Protein AF-A0A227JG38-F1 (afdb_monomer_lite)

Organism: Vibrio parahaemolyticus (NCBI:txid670)

Foldseek 3Di:
DVPVVVVLVVVVVVVVVPLVVQLVVQLVVLVVVVVVVVVVCCVPPDPPPDPVVVVVCVVVVVVVSCVPSNVVSVVVNVVSVVVSVVVD

Radius of gyration: 17.8 Å; chains: 1; bounding box: 38×24×47 Å

Structure (mmCIF, N/CA/C/O backbone):
data_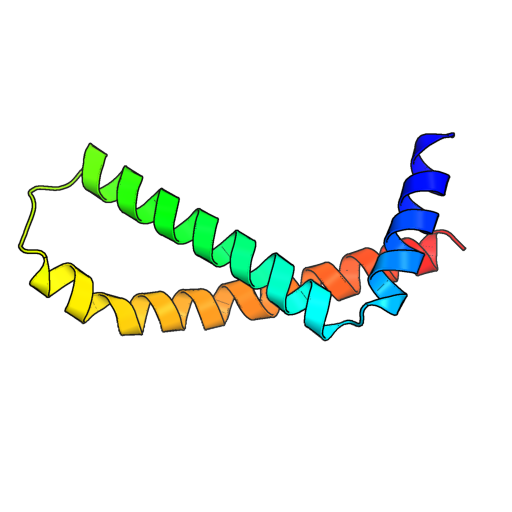AF-A0A227JG38-F1
#
_entry.id   AF-A0A227JG38-F1
#
loop_
_atom_site.group_PDB
_atom_site.id
_atom_site.type_symbol
_atom_site.label_atom_id
_atom_site.label_alt_id
_atom_site.label_comp_id
_atom_site.label_asym_id
_atom_site.label_entity_id
_atom_site.label_seq_id
_atom_site.pdbx_PDB_ins_code
_atom_site.Cartn_x
_atom_site.Cartn_y
_atom_site.Cartn_z
_atom_site.occupancy
_atom_site.B_iso_or_equiv
_atom_site.auth_seq_id
_atom_site.auth_comp_id
_atom_site.auth_asym_id
_atom_site.auth_atom_id
_atom_site.pdbx_PDB_model_num
ATOM 1 N N . MET A 1 1 ? 12.552 14.953 -22.003 1.00 46.91 1 MET A N 1
ATOM 2 C CA . MET A 1 1 ? 13.316 13.718 -22.301 1.00 46.91 1 MET A CA 1
ATOM 3 C C . MET A 1 1 ? 14.092 13.185 -21.087 1.00 46.91 1 MET A C 1
ATOM 5 O O . MET A 1 1 ? 14.096 11.981 -20.900 1.00 46.91 1 MET A O 1
ATOM 9 N N . TYR A 1 2 ? 14.614 14.043 -20.199 1.00 48.19 2 TYR A N 1
ATOM 10 C CA . TYR A 1 2 ? 15.423 13.668 -19.018 1.00 48.19 2 TYR A CA 1
ATOM 11 C C . TYR A 1 2 ? 14.722 12.796 -17.946 1.00 48.19 2 TYR A C 1
ATOM 13 O O . TYR A 1 2 ? 15.355 11.991 -17.276 1.00 48.19 2 TYR A O 1
ATOM 21 N N . ASN A 1 3 ? 13.396 12.896 -17.795 1.00 58.34 3 ASN A N 1
ATOM 22 C CA . ASN A 1 3 ? 12.687 12.219 -16.697 1.00 58.34 3 ASN A CA 1
ATOM 23 C C . ASN A 1 3 ? 12.456 10.709 -16.926 1.00 58.34 3 ASN A C 1
ATOM 25 O O . ASN A 1 3 ? 12.230 9.960 -15.979 1.00 58.34 3 ASN A O 1
ATOM 29 N N . ARG A 1 4 ? 12.485 10.236 -18.183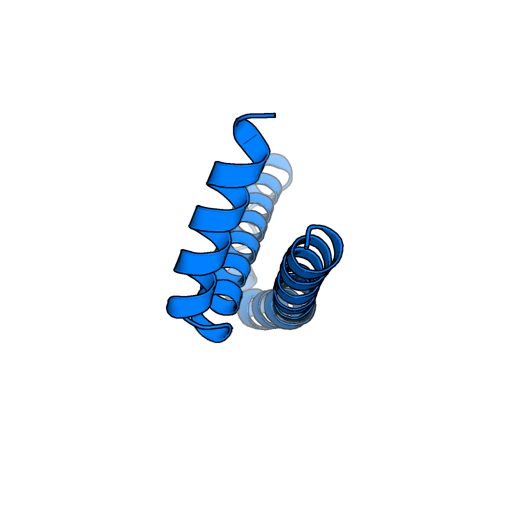 1.00 58.59 4 ARG A N 1
ATOM 30 C CA . ARG A 1 4 ? 12.231 8.814 -18.466 1.00 58.59 4 ARG A CA 1
ATOM 31 C C . ARG A 1 4 ? 13.447 7.948 -18.142 1.00 58.59 4 ARG A C 1
ATOM 33 O O . ARG A 1 4 ? 13.275 6.897 -17.542 1.00 58.59 4 ARG A O 1
ATOM 40 N N . GLU A 1 5 ? 14.656 8.410 -18.458 1.00 59.38 5 GLU A N 1
ATOM 41 C CA . GLU A 1 5 ? 15.893 7.656 -18.208 1.00 59.38 5 GLU A CA 1
ATOM 42 C C . GLU A 1 5 ? 16.140 7.399 -16.722 1.00 59.38 5 GLU A C 1
ATOM 44 O O . GLU A 1 5 ? 16.395 6.258 -16.339 1.00 59.38 5 GLU A O 1
ATOM 49 N N . HIS A 1 6 ? 15.931 8.401 -15.863 1.00 62.56 6 HIS A N 1
ATOM 50 C CA . HIS A 1 6 ? 15.983 8.208 -14.411 1.00 62.56 6 HIS A CA 1
ATOM 51 C C . HIS A 1 6 ? 14.948 7.195 -13.920 1.00 62.56 6 HIS A C 1
ATOM 53 O O . HIS A 1 6 ? 15.259 6.358 -13.074 1.00 62.56 6 HIS A O 1
ATOM 59 N N . LYS A 1 7 ? 13.733 7.221 -14.482 1.00 61.25 7 LYS A N 1
ATOM 60 C CA . LYS A 1 7 ? 12.682 6.262 -14.132 1.00 61.25 7 LYS A CA 1
ATOM 61 C C . LYS A 1 7 ? 13.052 4.832 -14.550 1.00 61.25 7 LYS A C 1
ATOM 63 O O . LYS A 1 7 ? 12.782 3.895 -13.805 1.00 61.25 7 LYS A O 1
ATOM 68 N N . TYR A 1 8 ? 13.730 4.659 -15.688 1.00 64.12 8 TYR A N 1
ATOM 69 C CA . TYR A 1 8 ? 14.238 3.354 -16.132 1.00 64.12 8 TYR A CA 1
ATOM 70 C C . TYR A 1 8 ? 15.402 2.846 -15.284 1.00 64.12 8 TYR A C 1
ATOM 72 O O . TYR A 1 8 ? 15.444 1.654 -14.982 1.00 64.12 8 TYR A O 1
ATOM 80 N N . VAL A 1 9 ? 16.337 3.719 -14.898 1.00 66.88 9 VAL A N 1
ATOM 81 C CA . VAL A 1 9 ? 17.455 3.357 -14.011 1.00 66.88 9 VAL A CA 1
ATOM 82 C C . VAL A 1 9 ? 16.921 2.958 -12.636 1.00 66.88 9 VAL A C 1
ATOM 84 O O . VAL A 1 9 ? 17.264 1.884 -12.145 1.00 66.88 9 VAL A O 1
ATOM 87 N N . TYR A 1 10 ? 15.985 3.736 -12.086 1.00 68.88 10 TYR A N 1
ATOM 88 C CA . TYR A 1 10 ? 15.311 3.427 -10.825 1.00 68.88 10 TYR A CA 1
ATOM 89 C C . TYR A 1 10 ? 14.555 2.093 -10.881 1.00 68.88 10 TYR A C 1
ATOM 91 O O . TYR A 1 10 ? 14.738 1.240 -10.015 1.00 68.88 10 TYR A O 1
ATOM 99 N N . TRP A 1 11 ? 13.771 1.852 -11.940 1.00 68.81 11 TRP A N 1
ATOM 100 C CA . TRP A 1 11 ? 13.050 0.585 -12.108 1.00 68.81 11 TRP A CA 1
ATOM 101 C C . TRP A 1 11 ? 13.991 -0.612 -12.300 1.00 68.81 11 TRP A C 1
ATOM 103 O O . TRP A 1 11 ? 13.715 -1.717 -11.833 1.00 68.81 11 TRP A O 1
ATOM 113 N N . ARG A 1 12 ? 15.138 -0.417 -12.964 1.00 68.44 12 ARG A N 1
ATOM 114 C CA . ARG A 1 12 ? 16.173 -1.452 -13.116 1.00 68.44 12 ARG A CA 1
ATOM 115 C C . ARG A 1 12 ? 16.813 -1.803 -11.767 1.00 68.44 12 ARG A C 1
ATOM 117 O O . ARG A 1 12 ? 17.087 -2.977 -11.518 1.00 68.44 12 ARG A O 1
ATOM 124 N N . GLU A 1 13 ? 17.029 -0.817 -10.900 1.00 72.75 13 GLU A N 1
ATOM 125 C CA . GLU A 1 13 ? 17.505 -1.025 -9.527 1.00 72.75 13 GLU A CA 1
ATOM 126 C C . GLU A 1 13 ? 16.444 -1.679 -8.631 1.00 72.75 13 GLU A C 1
ATOM 128 O O . GLU A 1 13 ? 16.764 -2.612 -7.893 1.00 72.75 13 GLU A O 1
ATOM 133 N N . GLU A 1 14 ? 15.174 -1.273 -8.731 1.00 66.19 14 GLU A N 1
ATOM 134 C CA . GLU A 1 14 ? 14.069 -1.936 -8.023 1.00 66.19 14 GLU A CA 1
ATOM 135 C C . GLU A 1 14 ? 13.869 -3.382 -8.499 1.00 66.19 14 GLU A C 1
ATOM 137 O O . GLU A 1 14 ? 13.657 -4.266 -7.667 1.00 66.19 14 GLU A O 1
ATOM 142 N N . ARG A 1 15 ? 14.059 -3.682 -9.794 1.00 65.44 15 ARG A N 1
ATOM 143 C CA . ARG A 1 15 ? 14.061 -5.069 -10.292 1.00 65.44 15 ARG A CA 1
ATOM 144 C C . ARG A 1 15 ? 15.139 -5.943 -9.664 1.00 65.44 15 ARG A C 1
ATOM 146 O O . ARG A 1 15 ? 14.870 -7.115 -9.409 1.00 65.44 15 ARG A O 1
ATOM 153 N N . LYS A 1 16 ? 16.318 -5.393 -9.351 1.00 69.81 16 LYS A N 1
ATOM 154 C CA . LYS A 1 16 ? 17.377 -6.138 -8.643 1.00 69.81 16 LYS A CA 1
ATOM 155 C C . LYS A 1 16 ? 17.000 -6.488 -7.201 1.00 69.81 16 LYS A C 1
ATOM 157 O O . LYS A 1 16 ? 17.469 -7.503 -6.701 1.00 69.81 16 LYS A O 1
ATOM 162 N N . LYS A 1 17 ? 16.142 -5.693 -6.548 1.00 72.75 17 LYS A N 1
ATOM 163 C CA . LYS A 1 17 ? 15.612 -5.994 -5.201 1.00 72.75 17 LYS A CA 1
ATOM 164 C C . LYS A 1 17 ? 14.568 -7.117 -5.208 1.00 72.75 17 LYS A C 1
ATOM 166 O O . LYS A 1 17 ? 14.267 -7.679 -4.160 1.00 72.75 17 LYS A O 1
ATOM 171 N N . GLY A 1 18 ? 14.057 -7.473 -6.387 1.00 76.38 18 GLY A N 1
ATOM 172 C CA . GLY A 1 18 ? 13.170 -8.608 -6.601 1.00 76.38 18 GLY A CA 1
ATOM 173 C C . GLY A 1 18 ? 11.684 -8.257 -6.526 1.00 76.38 18 GLY A C 1
ATOM 174 O O . GLY A 1 18 ? 11.245 -7.385 -5.775 1.00 76.38 18 GLY A O 1
ATOM 175 N N . LYS A 1 19 ? 10.891 -9.004 -7.299 1.00 73.56 19 LYS A N 1
ATOM 176 C CA . LYS A 1 19 ? 9.433 -8.853 -7.437 1.00 73.56 19 LYS A CA 1
ATOM 177 C C . LYS A 1 19 ? 8.697 -8.858 -6.091 1.00 73.56 19 LYS A C 1
ATOM 179 O O . LYS A 1 19 ? 7.808 -8.043 -5.867 1.00 73.56 19 LYS A O 1
ATOM 184 N N . TRP A 1 20 ? 9.100 -9.736 -5.173 1.00 74.69 20 TRP A N 1
ATOM 185 C CA . TRP A 1 20 ? 8.500 -9.837 -3.840 1.00 74.69 20 TRP A CA 1
ATOM 186 C C . TRP A 1 20 ? 8.708 -8.584 -2.990 1.00 74.69 20 TRP A C 1
ATOM 188 O O . TRP A 1 20 ? 7.787 -8.174 -2.293 1.00 74.69 20 TRP A O 1
ATOM 198 N N . HIS A 1 21 ? 9.871 -7.935 -3.081 1.00 79.81 21 HIS A N 1
ATOM 199 C CA . HIS A 1 21 ? 10.143 -6.719 -2.318 1.00 79.81 21 HIS A CA 1
ATOM 200 C C . HIS A 1 21 ? 9.220 -5.572 -2.746 1.00 79.81 21 HIS A C 1
ATOM 202 O O . HIS A 1 21 ? 8.658 -4.879 -1.899 1.00 79.81 21 HIS A O 1
ATOM 208 N N . TYR A 1 22 ? 9.003 -5.406 -4.054 1.00 79.69 22 TYR A N 1
ATOM 209 C CA . TYR A 1 22 ? 8.070 -4.403 -4.565 1.00 79.69 22 TYR A CA 1
ATOM 210 C C . TYR A 1 22 ? 6.621 -4.717 -4.197 1.00 79.69 22 TYR A C 1
ATOM 212 O O . TYR A 1 22 ? 5.899 -3.819 -3.766 1.00 79.69 22 TYR A O 1
ATOM 220 N N . ILE A 1 23 ? 6.197 -5.979 -4.337 1.00 79.06 23 ILE A N 1
ATOM 221 C CA . ILE A 1 23 ? 4.836 -6.391 -3.970 1.00 79.06 23 ILE A CA 1
ATOM 222 C C . ILE A 1 23 ? 4.594 -6.118 -2.486 1.00 79.06 23 ILE A C 1
ATOM 224 O O . ILE A 1 23 ? 3.592 -5.499 -2.159 1.00 79.06 23 ILE A O 1
ATOM 228 N N . MET A 1 24 ? 5.526 -6.486 -1.601 1.00 81.69 24 MET A N 1
ATOM 229 C CA . MET A 1 24 ? 5.398 -6.237 -0.161 1.00 81.69 24 MET A CA 1
ATOM 230 C C . MET A 1 24 ? 5.403 -4.743 0.182 1.00 81.69 24 MET A C 1
ATOM 232 O O . MET A 1 24 ? 4.596 -4.309 0.998 1.00 81.69 24 MET A O 1
ATOM 236 N N . LYS A 1 25 ? 6.262 -3.938 -0.456 1.00 84.25 25 LYS A N 1
ATOM 237 C CA . LYS A 1 25 ? 6.315 -2.478 -0.258 1.00 84.25 25 LYS A CA 1
ATOM 238 C C . LYS A 1 25 ? 5.012 -1.801 -0.695 1.00 84.25 25 LYS A C 1
ATOM 240 O O . LYS A 1 25 ? 4.462 -0.988 0.045 1.00 84.25 25 LYS A O 1
ATOM 245 N N . SER A 1 26 ? 4.514 -2.145 -1.880 1.00 81.19 26 SER A N 1
ATOM 246 C CA . SER A 1 26 ? 3.258 -1.613 -2.422 1.00 81.19 26 SER A CA 1
ATOM 247 C C . SER A 1 26 ? 2.058 -2.070 -1.597 1.00 81.19 26 SER A C 1
ATOM 249 O O . SER A 1 26 ? 1.214 -1.252 -1.240 1.00 81.19 26 SER A O 1
ATOM 251 N N . PHE A 1 27 ? 2.034 -3.345 -1.209 1.00 82.75 27 PHE A N 1
ATOM 252 C CA . PHE A 1 27 ? 1.013 -3.907 -0.334 1.00 82.75 27 PHE A CA 1
ATOM 253 C C . PHE A 1 27 ? 0.967 -3.175 1.008 1.00 82.75 27 PHE A C 1
ATOM 255 O O . PHE A 1 27 ? -0.099 -2.750 1.442 1.00 82.75 27 PHE A O 1
ATOM 262 N N . PHE A 1 28 ? 2.129 -2.946 1.625 1.00 83.88 28 PHE A N 1
ATOM 263 C CA . PHE A 1 28 ? 2.225 -2.220 2.887 1.00 83.88 28 PHE A CA 1
ATOM 264 C C . PHE A 1 28 ? 1.722 -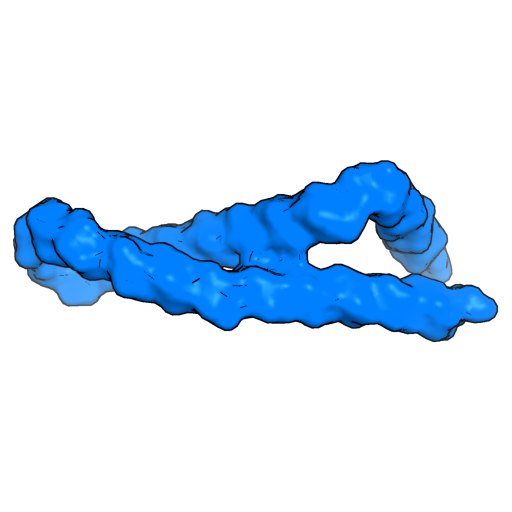0.776 2.763 1.00 83.88 28 PHE A C 1
ATOM 266 O O . PHE A 1 28 ? 0.964 -0.323 3.616 1.00 83.88 28 PHE A O 1
ATOM 273 N N . MET A 1 29 ? 2.061 -0.069 1.676 1.00 85.88 29 MET A N 1
ATOM 274 C CA . MET A 1 29 ? 1.531 1.280 1.427 1.00 85.88 29 MET A CA 1
ATOM 275 C C . MET A 1 29 ? 0.005 1.295 1.283 1.00 85.88 29 MET A C 1
ATOM 277 O O . MET A 1 29 ? -0.644 2.180 1.840 1.00 85.88 29 MET A O 1
ATOM 281 N N . ILE A 1 30 ? -0.574 0.318 0.576 1.00 84.19 30 ILE A N 1
ATOM 282 C CA . ILE A 1 30 ? -2.032 0.193 0.426 1.00 84.19 30 ILE A CA 1
ATOM 283 C C . ILE A 1 30 ? -2.684 -0.084 1.785 1.00 84.19 30 ILE A C 1
ATOM 285 O O . ILE A 1 30 ? -3.651 0.587 2.140 1.00 84.19 30 ILE A O 1
ATOM 289 N N . CYS A 1 31 ? -2.130 -1.005 2.578 1.00 83.81 31 CYS A N 1
ATOM 290 C CA . CYS A 1 31 ? -2.613 -1.276 3.932 1.00 83.81 31 CYS A CA 1
ATOM 291 C C . CYS A 1 31 ? -2.567 -0.022 4.816 1.00 83.81 31 CYS A C 1
ATOM 293 O O . CYS A 1 31 ? -3.556 0.296 5.472 1.00 83.81 31 CYS A O 1
ATOM 295 N N . CYS A 1 32 ? -1.466 0.737 4.795 1.00 85.56 32 CYS A N 1
ATOM 296 C CA . CYS A 1 32 ? -1.369 1.998 5.533 1.00 85.56 32 CYS A CA 1
ATOM 297 C C . CYS A 1 32 ? -2.431 3.012 5.089 1.00 85.56 32 CYS A C 1
ATOM 299 O O . CYS A 1 32 ? -3.080 3.618 5.937 1.00 85.56 32 CYS A O 1
ATOM 301 N N . ALA A 1 33 ? -2.643 3.178 3.781 1.00 86.44 33 ALA A N 1
ATOM 302 C CA . ALA A 1 33 ? -3.652 4.098 3.258 1.00 86.44 33 ALA A CA 1
ATOM 303 C C . ALA A 1 33 ? -5.074 3.707 3.696 1.00 86.44 33 ALA A C 1
ATOM 305 O O . ALA A 1 33 ? -5.859 4.571 4.087 1.00 86.44 33 ALA A O 1
ATOM 306 N N . LEU A 1 34 ? -5.391 2.408 3.687 1.00 82.94 34 LEU A N 1
ATOM 307 C CA . LEU A 1 34 ? -6.694 1.897 4.116 1.00 82.94 34 LEU A CA 1
ATOM 308 C C . LEU A 1 34 ? -6.906 2.048 5.629 1.00 82.94 34 LEU A C 1
ATOM 310 O O . LEU A 1 34 ? -7.986 2.458 6.049 1.00 82.94 34 LEU A O 1
ATOM 314 N N . LEU A 1 35 ? -5.876 1.797 6.445 1.00 83.69 35 LEU A N 1
ATOM 315 C CA . LEU A 1 35 ? -5.931 2.031 7.893 1.00 83.69 35 LEU A CA 1
ATOM 316 C C . LEU A 1 35 ? -6.161 3.510 8.218 1.00 83.69 35 LEU A C 1
ATOM 318 O O . LEU A 1 35 ? -7.017 3.830 9.040 1.00 83.69 35 LEU A O 1
ATOM 322 N N . VAL A 1 36 ? -5.453 4.416 7.540 1.00 87.00 36 VAL A N 1
ATOM 323 C CA . VAL A 1 36 ? -5.660 5.865 7.692 1.00 87.00 36 VAL A CA 1
ATOM 324 C C . VAL A 1 36 ? -7.081 6.254 7.281 1.00 87.00 36 VAL A C 1
ATOM 326 O O . VAL A 1 36 ? -7.744 6.982 8.014 1.00 87.00 36 VAL A O 1
ATOM 329 N N . GLY A 1 37 ? -7.584 5.724 6.162 1.00 85.06 37 GLY A N 1
ATOM 330 C CA . GLY A 1 37 ? -8.967 5.937 5.729 1.00 85.06 37 GLY A CA 1
ATOM 331 C C . GLY A 1 37 ? -9.992 5.478 6.769 1.00 85.06 37 GLY A C 1
ATOM 332 O O . GLY A 1 37 ? -10.942 6.207 7.049 1.00 85.06 37 GLY A O 1
ATOM 333 N N . LYS A 1 38 ? -9.766 4.321 7.406 1.00 81.50 38 LYS A N 1
ATOM 334 C CA . LYS A 1 38 ? -10.625 3.809 8.485 1.00 81.50 38 LYS A CA 1
ATOM 335 C C . LYS A 1 38 ? -10.583 4.709 9.724 1.00 81.50 38 LYS A C 1
ATOM 337 O O . LYS A 1 38 ? -11.637 5.007 10.277 1.00 81.50 38 LYS A O 1
ATOM 342 N N . ILE A 1 39 ? -9.403 5.192 10.125 1.00 82.56 39 ILE A N 1
ATOM 343 C CA . ILE A 1 39 ? -9.247 6.132 11.253 1.00 82.56 39 ILE A CA 1
ATOM 344 C C . ILE A 1 39 ? -9.984 7.446 10.975 1.00 82.56 39 ILE A C 1
ATOM 346 O O . ILE A 1 39 ? -10.719 7.928 11.832 1.00 82.56 39 ILE A O 1
ATOM 350 N N . ILE A 1 40 ? -9.824 8.014 9.777 1.00 85.69 40 ILE A N 1
ATOM 351 C CA . ILE A 1 40 ? -10.507 9.254 9.383 1.00 85.69 40 ILE A CA 1
ATOM 352 C C . ILE A 1 40 ? -12.025 9.040 9.335 1.00 85.69 40 ILE A C 1
ATOM 354 O O . ILE A 1 40 ? -12.776 9.876 9.832 1.00 85.69 40 ILE A O 1
ATOM 358 N N . GLY A 1 41 ? -12.484 7.913 8.783 1.00 82.06 41 GLY A N 1
ATOM 359 C CA . GLY A 1 41 ? -13.902 7.552 8.758 1.00 82.06 41 GLY A CA 1
ATOM 360 C C . GLY A 1 41 ? -14.499 7.442 10.162 1.00 82.06 41 GLY A C 1
ATOM 361 O O . GLY A 1 41 ? -15.550 8.020 10.421 1.00 82.06 41 GLY A O 1
ATOM 362 N N . LEU A 1 42 ? -13.791 6.785 11.084 1.00 78.44 42 LEU A N 1
ATOM 363 C CA . LEU A 1 42 ? -14.162 6.719 12.502 1.00 78.44 42 LEU A CA 1
ATOM 364 C C . LEU A 1 42 ? -14.195 8.104 13.156 1.00 78.44 42 LEU A C 1
ATOM 366 O O . LEU A 1 42 ? -15.099 8.386 13.931 1.00 78.44 42 LEU A O 1
ATOM 370 N N . PHE A 1 43 ? -13.242 8.977 12.832 1.00 79.75 43 PHE A N 1
ATOM 371 C CA . PHE A 1 43 ? -13.175 10.321 13.402 1.00 79.75 43 PHE A CA 1
ATOM 372 C C . PHE A 1 43 ? -14.323 11.232 12.938 1.00 79.75 43 PHE A C 1
ATOM 374 O O . PHE A 1 43 ? -14.795 12.062 13.709 1.00 79.75 43 PHE A O 1
ATOM 381 N N . ILE A 1 44 ? -14.771 11.092 11.685 1.00 81.56 44 ILE A N 1
ATOM 382 C CA . ILE A 1 44 ? -15.822 11.939 11.096 1.00 81.56 44 ILE A CA 1
ATOM 383 C C . ILE A 1 44 ? -17.229 11.398 11.388 1.00 81.56 44 ILE A C 1
ATOM 385 O O . ILE A 1 44 ? -18.146 12.184 11.613 1.00 81.56 44 ILE A O 1
ATOM 389 N N . PHE A 1 45 ? -17.411 10.074 11.363 1.00 78.75 45 PHE A N 1
ATOM 390 C CA . PHE A 1 45 ? -18.731 9.433 11.415 1.00 78.75 45 PHE A CA 1
ATOM 391 C C . PHE A 1 45 ? -18.991 8.618 12.691 1.00 78.75 45 PHE A C 1
ATOM 393 O O . PHE A 1 45 ? -20.098 8.112 12.860 1.00 78.75 45 PHE A O 1
ATOM 400 N N . GLY A 1 46 ? -18.001 8.432 13.566 1.00 64.56 46 GLY A N 1
ATOM 401 C CA . GLY A 1 46 ? -18.099 7.470 14.663 1.00 64.56 46 GLY A CA 1
ATOM 402 C C . GLY A 1 46 ? -18.691 8.029 15.957 1.00 64.56 46 GLY A C 1
ATOM 403 O O . GLY A 1 46 ? -18.035 8.794 16.660 1.00 64.56 46 GLY A O 1
ATOM 404 N N . GLU A 1 47 ? -19.859 7.517 16.360 1.00 64.62 47 GLU A N 1
ATOM 405 C CA . GLU A 1 47 ? -20.075 7.174 17.771 1.00 64.62 47 GLU A CA 1
ATOM 406 C C . GLU A 1 47 ? -19.133 6.000 18.084 1.00 64.62 47 GLU A C 1
ATOM 408 O O . GLU A 1 47 ? -19.212 4.954 17.439 1.00 64.62 47 GLU A O 1
ATOM 413 N N . LEU A 1 48 ? -18.181 6.187 19.009 1.00 58.47 48 LEU A N 1
ATOM 414 C CA . LEU A 1 48 ? -17.234 5.145 19.421 1.00 58.47 48 LEU A CA 1
ATOM 415 C C . LEU A 1 48 ? -17.982 3.989 20.107 1.00 58.47 48 LEU A C 1
ATOM 417 O O . LEU A 1 48 ? -18.033 3.905 21.334 1.00 58.47 48 LEU A O 1
ATOM 421 N N . HIS A 1 49 ? -18.526 3.064 19.324 1.00 58.56 49 HIS A N 1
ATOM 422 C CA . HIS A 1 49 ? -18.799 1.724 19.813 1.00 58.56 49 HIS A CA 1
ATOM 423 C C . HIS A 1 49 ? -17.446 1.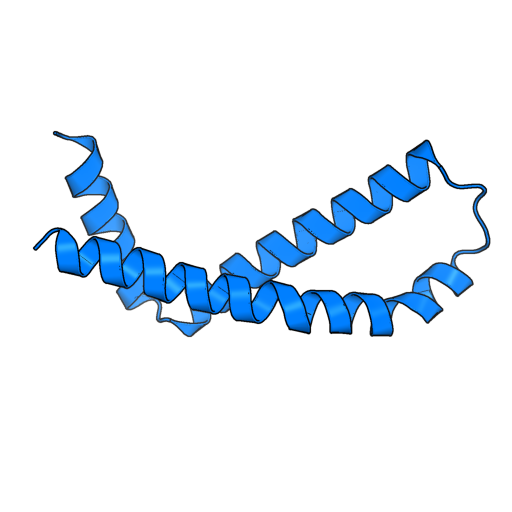021 19.982 1.00 58.56 49 HIS A C 1
ATOM 425 O O . HIS A 1 49 ? -16.709 0.800 19.027 1.00 58.56 49 HIS A O 1
ATOM 431 N N . THR A 1 50 ? -17.083 0.883 21.258 1.00 64.12 50 THR A N 1
ATOM 432 C CA . THR A 1 50 ? -16.011 0.121 21.912 1.00 64.12 50 THR A CA 1
ATOM 433 C C . THR A 1 50 ? -14.855 -0.398 21.041 1.00 64.12 50 THR A C 1
ATOM 435 O O . THR A 1 50 ? -15.040 -1.111 20.065 1.00 64.12 50 THR A O 1
ATOM 438 N N . PHE A 1 51 ? -13.614 -0.190 21.505 1.00 66.00 51 PHE A N 1
ATOM 439 C CA . PHE A 1 51 ? -12.369 -0.766 20.950 1.00 66.00 51 PHE A CA 1
ATOM 440 C C . PHE A 1 51 ? -12.453 -2.264 20.581 1.00 66.00 51 PHE A C 1
ATOM 442 O O . PHE A 1 51 ? -11.730 -2.735 19.706 1.00 66.00 51 PHE A O 1
ATOM 449 N N . GLN A 1 52 ? -13.343 -2.993 21.251 1.00 66.62 52 GLN A N 1
ATOM 450 C CA . GLN A 1 52 ? -13.621 -4.406 21.054 1.00 66.62 52 GLN A CA 1
ATOM 451 C C . GLN A 1 52 ? -14.235 -4.711 19.673 1.00 66.62 52 GLN A C 1
ATOM 453 O O . GLN A 1 52 ? -13.763 -5.629 19.002 1.00 66.62 52 GLN A O 1
ATOM 458 N N . ASP A 1 53 ? -15.167 -3.884 19.188 1.00 69.25 53 ASP A N 1
ATOM 459 C CA . ASP A 1 53 ? -15.773 -4.027 17.854 1.00 69.25 53 ASP A CA 1
ATOM 460 C C . ASP A 1 53 ? -14.732 -3.823 16.740 1.00 69.25 53 ASP A C 1
ATOM 462 O O . ASP A 1 53 ? -14.732 -4.512 15.718 1.00 69.25 53 ASP A O 1
ATOM 466 N N . VAL A 1 54 ? -13.773 -2.915 16.960 1.00 71.00 54 VAL A N 1
ATOM 467 C CA . VAL A 1 54 ? -12.664 -2.672 16.024 1.00 71.00 54 VAL A CA 1
ATOM 468 C C . VAL A 1 54 ? -11.737 -3.884 15.946 1.00 71.00 54 VAL A C 1
ATOM 470 O O . VAL A 1 54 ? -11.326 -4.272 14.852 1.00 71.00 54 VAL A O 1
ATOM 473 N N . THR A 1 55 ? -11.412 -4.502 17.085 1.00 75.19 55 THR A N 1
ATOM 474 C CA . THR A 1 55 ? -10.573 -5.710 17.112 1.00 75.19 55 THR A CA 1
ATOM 475 C C . THR A 1 55 ? -11.267 -6.936 16.527 1.00 75.19 55 THR A C 1
ATOM 477 O O . THR A 1 55 ? -10.595 -7.773 15.930 1.00 75.19 55 THR A O 1
ATOM 480 N N . GLU A 1 56 ? -12.592 -7.032 16.643 1.00 81.50 56 GLU A N 1
ATOM 481 C CA . GLU A 1 56 ? -13.375 -8.154 16.113 1.00 81.50 56 GLU A CA 1
ATOM 482 C C . GLU A 1 56 ? -13.543 -8.071 14.587 1.00 81.50 56 GLU A C 1
ATOM 484 O O . GLU A 1 56 ? -13.510 -9.088 13.896 1.00 81.50 56 GLU A O 1
ATOM 489 N N . GLN A 1 57 ? -13.619 -6.853 14.036 1.00 78.25 57 GLN A N 1
ATOM 490 C CA . GLN A 1 57 ? -13.648 -6.608 12.587 1.00 78.25 57 GLN A CA 1
ATOM 491 C C . GLN A 1 57 ? -12.265 -6.671 11.923 1.00 78.25 57 GLN A C 1
ATOM 493 O O . GLN A 1 57 ? -12.166 -6.904 10.716 1.00 78.25 57 GLN A O 1
ATOM 498 N N . PHE A 1 58 ? -11.191 -6.512 12.699 1.00 80.50 58 PHE A N 1
ATOM 499 C CA . PHE A 1 58 ? -9.817 -6.472 12.196 1.00 80.50 58 PHE A CA 1
ATOM 500 C C . PHE A 1 58 ? -9.421 -7.662 11.297 1.00 80.50 58 PHE A C 1
ATOM 502 O O . PHE A 1 58 ? -8.794 -7.425 10.263 1.00 80.50 58 PHE A O 1
ATOM 509 N N . PRO A 1 59 ? -9.779 -8.930 11.600 1.00 83.88 59 PRO A N 1
ATOM 510 C CA . PRO A 1 59 ? -9.446 -10.064 10.739 1.00 83.88 59 PRO A CA 1
ATOM 511 C C . PRO A 1 59 ? -10.139 -9.984 9.375 1.00 83.88 59 PRO A C 1
ATOM 513 O O . PRO A 1 59 ? -9.526 -10.296 8.355 1.00 83.88 59 PRO A O 1
ATOM 516 N N . ALA A 1 60 ? -11.400 -9.545 9.348 1.00 85.62 60 ALA A N 1
ATOM 517 C CA . ALA A 1 60 ? -12.165 -9.384 8.117 1.00 85.62 60 ALA A CA 1
ATOM 518 C C . ALA A 1 60 ? -11.611 -8.228 7.273 1.00 85.62 60 ALA A C 1
ATOM 520 O O . ALA A 1 60 ? -11.393 -8.393 6.073 1.00 85.62 60 ALA A O 1
ATOM 521 N N . ASP A 1 61 ? -11.294 -7.095 7.907 1.00 82.62 61 ASP A N 1
ATOM 522 C CA . ASP A 1 61 ? -10.640 -5.967 7.242 1.00 82.62 61 ASP A CA 1
ATOM 523 C C . ASP A 1 61 ? -9.285 -6.371 6.664 1.00 82.62 61 ASP A C 1
ATOM 525 O O . ASP A 1 61 ? -8.997 -6.088 5.503 1.00 82.62 61 ASP A O 1
ATOM 529 N N . PHE A 1 62 ? -8.466 -7.083 7.441 1.00 83.19 62 PHE A N 1
ATOM 530 C CA . PHE A 1 62 ? -7.173 -7.582 6.984 1.00 83.19 62 PHE A CA 1
ATOM 531 C C . PHE A 1 62 ? -7.327 -8.531 5.793 1.00 83.19 62 PHE A C 1
ATOM 533 O O . PHE A 1 62 ? -6.565 -8.446 4.829 1.00 83.19 62 PHE A O 1
ATOM 540 N N . PHE A 1 63 ? -8.340 -9.399 5.820 1.00 87.00 63 PHE A N 1
ATOM 541 C CA . PHE A 1 63 ? -8.634 -10.294 4.709 1.00 87.00 63 PHE A CA 1
ATOM 542 C C . PHE A 1 63 ? -9.008 -9.516 3.444 1.00 87.00 63 PHE A C 1
ATOM 544 O O . PHE A 1 63 ? -8.451 -9.788 2.385 1.00 87.00 63 PHE A O 1
ATOM 551 N N . ILE A 1 64 ? -9.870 -8.499 3.548 1.00 85.50 64 ILE A N 1
ATOM 552 C CA . ILE A 1 64 ? -10.243 -7.624 2.423 1.00 85.50 64 ILE A CA 1
ATOM 553 C C . ILE A 1 64 ? -9.021 -6.852 1.905 1.00 85.50 64 ILE A C 1
ATOM 555 O O . ILE A 1 64 ? -8.790 -6.795 0.695 1.00 85.50 64 ILE A O 1
ATOM 559 N N . MET A 1 65 ? -8.198 -6.306 2.807 1.00 84.19 65 MET A N 1
ATOM 560 C CA . MET A 1 65 ? -6.943 -5.635 2.456 1.00 84.19 65 MET A CA 1
ATOM 561 C C . MET A 1 65 ? -6.002 -6.578 1.703 1.00 84.19 65 MET A C 1
ATOM 563 O O . MET A 1 65 ? -5.402 -6.169 0.712 1.00 84.19 65 MET A O 1
ATOM 567 N N . MET A 1 66 ? -5.907 -7.845 2.113 1.00 84.50 66 MET A N 1
ATOM 568 C CA . MET A 1 66 ? -5.121 -8.863 1.416 1.00 84.50 66 MET A CA 1
ATOM 569 C C . MET A 1 66 ? -5.706 -9.183 0.036 1.00 84.50 66 MET A C 1
ATOM 571 O O . MET A 1 66 ? -4.976 -9.182 -0.955 1.00 84.50 66 MET A O 1
ATOM 575 N N . LEU A 1 67 ? -7.023 -9.383 -0.043 1.00 87.12 67 LEU A N 1
ATOM 576 C CA . LEU A 1 67 ? -7.743 -9.748 -1.265 1.00 87.12 67 LEU A CA 1
ATOM 577 C C . LEU A 1 67 ? -7.663 -8.661 -2.338 1.00 87.12 67 LEU A C 1
ATOM 579 O O . LEU A 1 67 ? -7.626 -8.980 -3.518 1.00 87.12 67 LEU A O 1
ATOM 583 N N . VAL A 1 68 ? -7.615 -7.388 -1.945 1.00 84.88 68 VAL A N 1
ATOM 584 C CA . VAL A 1 68 ? -7.583 -6.252 -2.878 1.00 84.88 68 VAL A CA 1
ATOM 585 C C . VAL A 1 68 ? -6.161 -5.720 -3.061 1.00 84.88 68 VAL A C 1
ATOM 587 O O . VAL A 1 68 ? -5.689 -5.543 -4.185 1.00 84.88 68 VAL A O 1
ATOM 590 N N . GLY A 1 69 ? -5.435 -5.504 -1.966 1.00 82.19 69 GLY A N 1
ATOM 591 C CA . GLY A 1 69 ? -4.101 -4.908 -1.980 1.00 82.19 69 GLY A CA 1
ATOM 592 C C . GLY A 1 69 ? -3.053 -5.795 -2.646 1.00 82.19 69 GLY A C 1
ATOM 593 O O . GLY A 1 69 ? -2.181 -5.285 -3.355 1.00 82.19 69 GLY A O 1
ATOM 594 N N . PHE A 1 70 ? -3.140 -7.118 -2.473 1.00 82.75 70 PHE A N 1
ATOM 595 C CA . PHE A 1 70 ? -2.195 -8.046 -3.090 1.00 82.75 70 PHE A CA 1
ATOM 596 C C . PHE A 1 70 ? -2.318 -8.081 -4.624 1.00 82.75 70 PHE A C 1
ATOM 598 O O . PHE A 1 70 ? -1.313 -7.812 -5.289 1.00 82.75 70 PHE A O 1
ATOM 605 N N . PRO A 1 71 ? -3.499 -8.320 -5.234 1.00 85.75 71 PRO A N 1
ATOM 606 C CA . PRO A 1 71 ? -3.617 -8.300 -6.690 1.00 85.75 71 PRO A CA 1
ATOM 607 C C . PRO A 1 71 ? -3.326 -6.925 -7.289 1.00 85.75 71 PRO A C 1
ATOM 609 O O . PRO A 1 71 ? -2.672 -6.872 -8.327 1.00 85.75 71 PRO A O 1
ATOM 612 N N . ILE A 1 72 ? -3.699 -5.816 -6.636 1.00 83.62 72 ILE A N 1
ATOM 613 C CA . ILE A 1 72 ? -3.308 -4.473 -7.102 1.00 83.62 72 ILE A CA 1
ATOM 614 C C . ILE A 1 72 ? -1.782 -4.331 -7.132 1.00 83.62 72 ILE A C 1
ATOM 616 O O . ILE A 1 72 ? -1.232 -3.835 -8.113 1.00 83.62 72 ILE A O 1
ATOM 620 N N . SER A 1 73 ? -1.082 -4.811 -6.101 1.00 83.19 73 SER A N 1
ATOM 621 C CA . SER A 1 73 ? 0.386 -4.760 -6.038 1.00 83.19 73 SER A CA 1
ATOM 622 C C . SER A 1 73 ? 1.046 -5.628 -7.113 1.00 83.19 73 SER A C 1
ATOM 624 O O . SER A 1 73 ? 2.039 -5.224 -7.723 1.00 83.19 73 SER A O 1
ATOM 626 N N . VAL A 1 74 ? 0.475 -6.805 -7.391 1.00 81.88 74 VAL A N 1
ATOM 627 C CA . VAL A 1 74 ? 0.925 -7.698 -8.468 1.00 81.88 74 VAL A CA 1
ATOM 628 C C . VAL A 1 74 ? 0.698 -7.055 -9.838 1.00 81.88 74 VAL A C 1
ATOM 630 O O . VAL A 1 74 ? 1.618 -7.018 -10.655 1.00 81.88 74 VAL A O 1
ATOM 633 N N . VAL A 1 75 ? -0.492 -6.506 -10.091 1.00 84.62 75 VAL A N 1
ATOM 634 C CA . VAL A 1 75 ? -0.817 -5.807 -11.345 1.00 84.62 75 VAL A CA 1
ATOM 635 C C . VAL A 1 75 ? 0.064 -4.572 -11.520 1.00 84.62 75 VAL A C 1
ATOM 637 O O . VAL A 1 75 ? 0.567 -4.346 -12.616 1.00 84.62 75 VAL A O 1
ATOM 640 N N . GLY A 1 76 ? 0.318 -3.813 -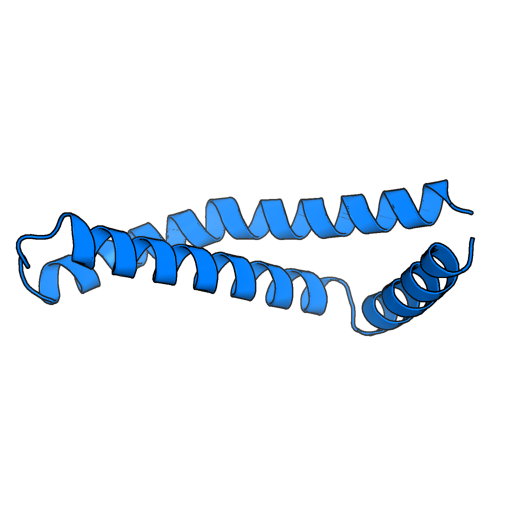10.451 1.00 81.50 76 GLY A N 1
ATOM 641 C CA . GLY A 1 76 ? 1.226 -2.664 -10.455 1.00 81.50 76 GLY A CA 1
ATOM 642 C C . GLY A 1 76 ? 2.633 -3.038 -10.915 1.00 81.50 76 GLY A C 1
ATOM 643 O O . GLY A 1 76 ? 3.192 -2.366 -11.783 1.00 81.50 76 GLY A O 1
ATOM 644 N N . TRP A 1 77 ? 3.159 -4.166 -10.427 1.00 80.25 77 TRP A N 1
ATOM 645 C CA . TRP A 1 77 ? 4.439 -4.705 -10.890 1.00 80.25 77 TRP A CA 1
ATOM 646 C C . TRP A 1 77 ? 4.420 -5.047 -12.384 1.00 80.25 77 TRP A C 1
ATOM 648 O O . TRP A 1 77 ? 5.277 -4.578 -13.130 1.00 80.25 77 TRP A O 1
ATOM 658 N N . TYR A 1 78 ? 3.433 -5.826 -12.843 1.00 79.00 78 TYR A N 1
ATOM 659 C CA . TYR A 1 78 ? 3.325 -6.199 -14.261 1.00 79.00 78 TYR A CA 1
ATOM 660 C C . TYR A 1 78 ? 3.117 -4.986 -15.170 1.00 79.00 78 TYR A C 1
ATOM 662 O O . TYR A 1 78 ? 3.621 -4.951 -16.291 1.00 79.00 78 TYR A O 1
ATOM 670 N N . HIS A 1 79 ? 2.404 -3.970 -14.694 1.00 80.25 79 HIS A N 1
ATOM 671 C CA . HIS A 1 79 ? 2.175 -2.741 -15.433 1.00 80.25 79 HIS A CA 1
ATOM 672 C C . HIS A 1 79 ? 3.464 -1.917 -15.581 1.00 80.25 79 HIS A C 1
ATOM 674 O O . HIS A 1 79 ? 3.788 -1.505 -16.696 1.00 80.25 79 HIS A O 1
ATOM 680 N N . GLU A 1 80 ? 4.238 -1.727 -14.509 1.00 73.75 80 GLU A N 1
ATOM 681 C CA . GLU A 1 80 ? 5.563 -1.089 -14.580 1.00 73.75 80 GLU A CA 1
ATOM 682 C C . GLU A 1 80 ? 6.543 -1.912 -15.443 1.00 73.75 80 GLU A C 1
ATOM 684 O O . GLU A 1 80 ? 7.261 -1.354 -16.276 1.00 73.75 80 GLU A O 1
ATOM 689 N N . GLU A 1 81 ? 6.506 -3.246 -15.357 1.00 75.88 81 GLU A N 1
ATOM 690 C CA . GLU A 1 81 ? 7.325 -4.131 -16.193 1.00 75.88 81 GLU A CA 1
ATOM 691 C C . GLU A 1 81 ? 6.941 -4.051 -17.683 1.00 75.88 81 GLU A C 1
ATOM 693 O O . GLU A 1 81 ? 7.818 -3.963 -18.545 1.00 75.88 81 GLU A O 1
ATOM 698 N N . SER A 1 82 ? 5.645 -3.961 -18.001 1.00 70.75 82 SER A N 1
ATOM 699 C CA . SER A 1 82 ? 5.155 -3.768 -19.375 1.00 70.75 82 SER A CA 1
ATOM 700 C C . SER A 1 82 ? 5.517 -2.395 -19.951 1.00 70.75 82 SER A C 1
ATOM 702 O O . SER A 1 82 ? 5.846 -2.286 -21.133 1.00 70.75 82 SER A O 1
ATOM 704 N N . LYS A 1 83 ? 5.514 -1.339 -19.123 1.00 67.56 83 LYS A N 1
ATOM 705 C CA . LYS A 1 83 ? 5.957 0.008 -19.514 1.00 67.56 83 LYS A CA 1
ATOM 706 C C . LYS A 1 83 ? 7.458 0.068 -19.751 1.00 67.56 83 LYS A C 1
ATOM 708 O O . LYS A 1 83 ? 7.891 0.816 -20.623 1.00 67.56 83 LYS A O 1
ATOM 713 N N . PHE A 1 84 ? 8.234 -0.706 -18.998 1.00 64.25 84 PHE A N 1
ATOM 714 C CA . PHE A 1 84 ? 9.660 -0.870 -19.248 1.00 64.25 84 PHE A CA 1
ATOM 715 C C . PHE A 1 84 ? 9.907 -1.586 -20.582 1.00 64.25 84 PHE A C 1
ATOM 717 O O . PHE A 1 84 ? 10.706 -1.109 -21.378 1.00 64.25 84 PHE A O 1
ATOM 724 N N . PHE A 1 85 ? 9.190 -2.680 -20.860 1.00 62.00 85 PHE A N 1
ATOM 725 C CA . PHE A 1 85 ? 9.328 -3.420 -22.121 1.00 62.00 85 PHE A CA 1
ATOM 726 C C . PHE A 1 85 ? 8.865 -2.631 -23.348 1.00 62.00 85 PHE A C 1
ATOM 728 O O . PHE A 1 85 ? 9.505 -2.713 -24.382 1.00 62.00 85 PHE A O 1
ATOM 735 N N . ARG A 1 86 ? 7.787 -1.844 -23.238 1.00 62.28 86 ARG A N 1
ATOM 736 C CA . ARG A 1 86 ? 7.318 -0.955 -24.321 1.00 62.28 86 ARG A CA 1
ATOM 737 C C . ARG A 1 86 ? 8.227 0.247 -24.583 1.00 62.28 86 ARG A C 1
ATOM 739 O O . ARG A 1 86 ? 7.982 0.984 -25.533 1.00 62.28 86 ARG A O 1
ATOM 746 N N . ALA A 1 87 ? 9.168 0.520 -23.689 1.00 57.06 87 ALA A N 1
ATOM 747 C CA . ALA A 1 87 ? 10.079 1.648 -23.803 1.00 57.06 87 ALA A CA 1
ATOM 748 C C . ALA A 1 87 ? 11.475 1.278 -24.315 1.00 57.0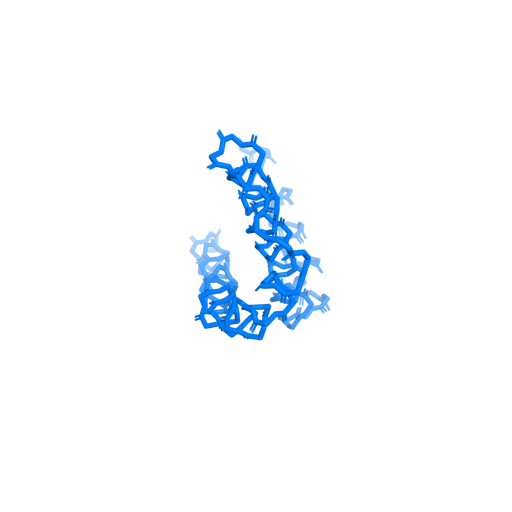6 87 ALA A C 1
ATOM 750 O O . ALA A 1 87 ? 12.282 2.183 -24.530 1.00 57.06 87 ALA A O 1
ATOM 751 N N . ILE A 1 88 ? 11.742 -0.019 -24.465 1.00 50.09 88 ILE A N 1
ATOM 752 C CA . ILE A 1 88 ? 12.849 -0.575 -25.247 1.00 50.09 88 ILE A CA 1
ATOM 753 C C . ILE A 1 88 ? 12.342 -0.755 -26.677 1.00 50.09 88 ILE A C 1
ATOM 755 O O . ILE A 1 88 ? 13.130 -0.471 -27.600 1.00 50.09 88 ILE A O 1
#

Secondary structure (DSSP, 8-state):
-HHHHHHHHHHHHHHHH-HHHHHHHHHHHHHHHHHHHHHHHHHHH-----HHHHHHHHHHHHHHHHHHHHHHHHHHHHHHHHHHHTT-

pLDDT: mean 75.08, std 10.13, range [46.91, 87.12]

Sequence (88 aa):
MYNREHKYVYWREERKKGKWHYIMKSFFMICCALLVGKIIGLFIFGELHTFQDVTEQFPADFFIMMLVGFPISVVGWYHEESKFFRAI